Protein AF-A0A0P0VKG8-F1 (afdb_monomer)

Solvent-accessible surface area (backbone atoms only — not comparable to full-atom values): 6351 Å² total; per-residue (Å²): 146,76,93,56,60,73,73,67,66,48,70,63,59,53,50,52,48,50,50,51,37,41,51,43,29,45,46,64,46,67,62,60,91,82,60,78,84,66,58,67,68,59,47,53,51,35,47,50,53,20,51,50,52,35,48,66,64,46,49,60,56,52,52,52,53,36,50,50,15,47,33,50,48,47,45,75,68,54,87,50,66,68,57,38,53,50,29,51,52,51,47,54,72,75,52,74,55,75,55,64,74,73,68,64,82,69,70,84,125

Foldseek 3Di:
DDDAACQLVCPVVLVVLLVLLLVVLLCVLVVPPPDDDDDPVSSVVSNVVSVVVSCVVCVVVRVLRRLLRVLSVCLVPDPDVVSVVVSVVSCVVSPVPPVCSVPDDSDDD

pLDDT: mean 81.61, std 10.93, range [54.66, 93.5]

Organism: Oryza sativa subsp. japonica (NCBI:txid39947)

Sequence (109 aa):
MHAMGPFIGQGGSAGLEDAVVLARSLSSAAAGDGRAPPRQQLRDDAVGAAIDEYVAERRRRATTLCLHSFAIGTLLTTRWLAVKLACVAVLALLGGDSRRDADYDCGRL

InterPro domains:
  IPR036188 FAD/NAD(P)-binding domain superfamily [G3DSA:3.50.50.60] (1-69)
  IPR036188 FAD/NAD(P)-binding domain superfamily [SSF51905] (2-92)
  IPR044560 Monooxygenase-like [PTHR45934] (1-109)

Mean predicted aligned error: 11.66 Å

Radius of gyration: 18.54 Å; Cα contacts (8 Å, |Δi|>4): 73; chains: 1; bounding box: 50×20×49 Å

Secondary structure (DSSP, 8-state):
-----GGGS-HHHHHHHHHHHHHHHHHHHHH--SSSPPPHHHHHHHHHHHHHHHHHHHHHHHHHHHHHHHHHHHHHH---HHHHHHHHHHHHHHHS-TTTTT-------

Structure (mmCIF, N/CA/C/O backbone):
data_AF-A0A0P0VKG8-F1
#
_entry.id   AF-A0A0P0VKG8-F1
#
loop_
_atom_site.group_PDB
_atom_site.id
_atom_site.type_symbol
_atom_site.label_atom_id
_atom_site.label_alt_id
_atom_site.label_comp_id
_atom_site.label_asym_id
_atom_site.label_entity_id
_atom_site.label_seq_id
_atom_site.pdbx_PDB_ins_code
_atom_site.Cartn_x
_atom_site.Cartn_y
_atom_site.Cartn_z
_atom_site.occupancy
_atom_site.B_iso_or_equiv
_atom_site.auth_seq_id
_atom_site.auth_comp_id
_atom_site.auth_asym_id
_atom_site.auth_atom_id
_atom_site.pdbx_PDB_model_num
ATOM 1 N N . MET A 1 1 ? 4.226 2.094 1.049 1.00 57.75 1 MET A N 1
ATOM 2 C CA . MET A 1 1 ? 4.889 3.090 1.941 1.00 57.75 1 MET A CA 1
ATOM 3 C C . MET A 1 1 ? 3.979 3.519 3.117 1.00 57.75 1 MET A C 1
ATOM 5 O O . MET A 1 1 ? 3.876 4.700 3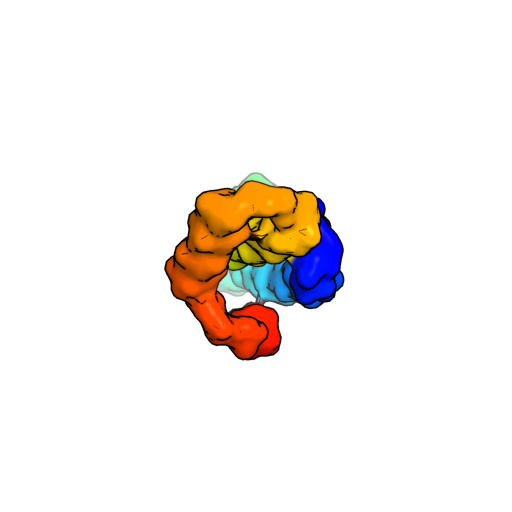.433 1.00 57.75 1 MET A O 1
ATOM 9 N N . HIS A 1 2 ? 3.265 2.590 3.771 1.00 63.56 2 HIS A N 1
ATOM 10 C CA . HIS A 1 2 ? 2.173 2.961 4.690 1.00 63.56 2 HIS A CA 1
ATOM 11 C C . HIS A 1 2 ? 1.716 1.777 5.544 1.00 63.56 2 HIS A C 1
ATOM 13 O O . HIS A 1 2 ? 1.171 0.805 5.021 1.00 63.56 2 HIS A O 1
ATOM 19 N N . ALA A 1 3 ? 1.881 1.899 6.861 1.00 71.56 3 ALA A N 1
ATOM 20 C CA . ALA A 1 3 ? 1.109 1.107 7.806 1.00 71.56 3 ALA A CA 1
ATOM 21 C C . ALA A 1 3 ? -0.279 1.747 7.929 1.00 71.56 3 ALA A C 1
ATOM 23 O O . ALA A 1 3 ? -0.396 2.932 8.239 1.00 71.56 3 ALA A O 1
ATOM 24 N N . MET A 1 4 ? -1.324 0.970 7.663 1.00 80.31 4 MET A N 1
ATOM 25 C CA . MET A 1 4 ? -2.713 1.391 7.819 1.00 80.31 4 MET A CA 1
ATOM 26 C C . MET A 1 4 ? -3.420 0.461 8.798 1.00 80.31 4 MET A C 1
ATOM 28 O O . MET A 1 4 ? -3.047 -0.706 8.930 1.00 80.31 4 MET A O 1
ATOM 32 N N . GLY A 1 5 ? -4.455 0.968 9.471 1.00 75.94 5 GLY A N 1
ATOM 33 C CA . GLY A 1 5 ? -5.319 0.116 10.280 1.00 75.94 5 GLY A CA 1
ATOM 34 C C . GLY A 1 5 ? -5.896 -1.024 9.424 1.00 75.94 5 GLY A C 1
ATOM 35 O O . GLY A 1 5 ? -6.180 -0.818 8.238 1.00 75.94 5 GLY A O 1
ATOM 36 N N . PRO A 1 6 ? -6.105 -2.222 9.985 1.00 83.44 6 PRO A N 1
ATOM 37 C CA . PRO A 1 6 ? -6.578 -3.373 9.215 1.00 83.44 6 PRO A CA 1
ATOM 38 C C . PRO A 1 6 ? -8.068 -3.283 8.840 1.00 83.44 6 PRO A C 1
ATOM 40 O O . PRO A 1 6 ? -8.606 -4.209 8.245 1.00 83.44 6 PRO A O 1
ATOM 43 N N . PHE A 1 7 ? -8.745 -2.176 9.162 1.00 82.44 7 PHE A N 1
ATOM 44 C CA . PHE A 1 7 ? -10.204 -2.042 9.121 1.00 82.44 7 PHE A CA 1
ATOM 45 C C . PHE A 1 7 ? -10.826 -2.101 7.721 1.00 82.44 7 PHE A C 1
ATOM 47 O O . PHE 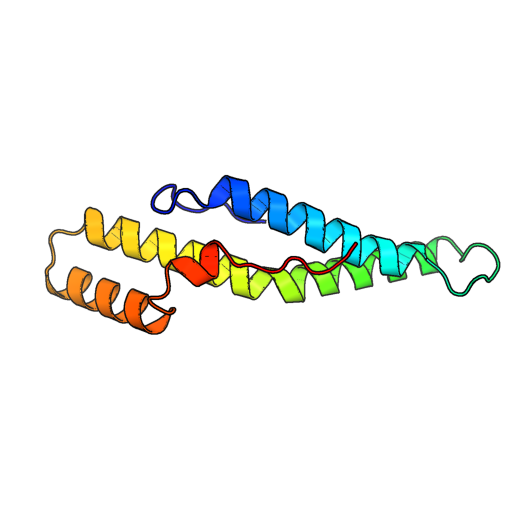A 1 7 ? -12.022 -2.341 7.610 1.00 82.44 7 PHE A O 1
ATOM 54 N N . IL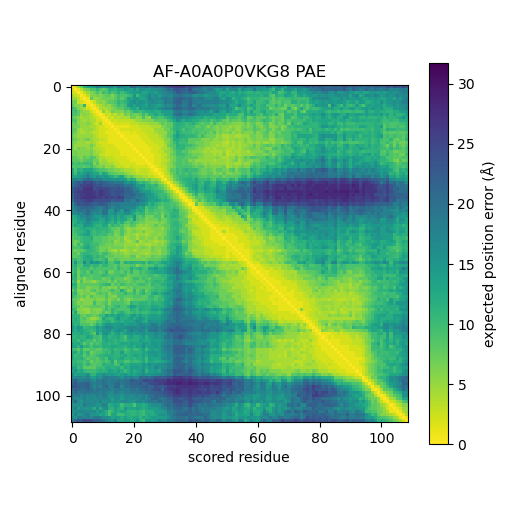E A 1 8 ? -10.027 -1.908 6.668 1.00 82.88 8 ILE A N 1
ATOM 55 C CA . ILE A 1 8 ? -10.466 -2.033 5.267 1.00 82.88 8 ILE A CA 1
ATOM 56 C C . ILE A 1 8 ? -9.828 -3.220 4.536 1.00 82.88 8 ILE A C 1
ATOM 58 O O . ILE A 1 8 ? -10.136 -3.453 3.374 1.00 82.88 8 ILE A O 1
ATOM 62 N N . GLY A 1 9 ? -8.903 -3.951 5.171 1.00 82.56 9 GLY A N 1
ATOM 63 C CA . GLY A 1 9 ? -8.226 -5.100 4.551 1.00 82.56 9 GLY A CA 1
ATOM 64 C C . GLY A 1 9 ? -7.355 -4.791 3.320 1.00 82.56 9 GLY A C 1
ATOM 65 O O . GLY A 1 9 ? -6.873 -5.716 2.679 1.00 82.56 9 GLY A O 1
ATOM 66 N N . GLN A 1 10 ? -7.113 -3.519 2.986 1.00 83.31 10 GLN A N 1
ATOM 67 C CA . GLN A 1 10 ? -6.437 -3.103 1.745 1.00 83.31 10 GLN A CA 1
ATOM 68 C C . GLN A 1 10 ? -4.903 -3.079 1.819 1.00 83.31 10 GLN A C 1
ATOM 70 O O . GLN A 1 10 ? -4.249 -2.825 0.813 1.00 83.31 10 GLN A O 1
ATOM 75 N N . GLY A 1 11 ? -4.297 -3.339 2.982 1.00 85.69 11 GLY A N 1
ATOM 76 C CA . GLY A 1 11 ? -2.845 -3.197 3.153 1.00 85.69 11 GLY A CA 1
ATOM 77 C C . GLY A 1 11 ? -2.021 -4.051 2.179 1.00 85.69 11 GLY A C 1
ATOM 78 O O . GLY A 1 11 ? -1.025 -3.573 1.644 1.00 85.69 11 GLY A O 1
ATOM 79 N N . GLY A 1 12 ? -2.464 -5.287 1.915 1.00 87.06 12 GLY A N 1
ATOM 80 C CA . GLY A 1 12 ? -1.807 -6.191 0.966 1.00 87.06 12 GLY A CA 1
ATOM 81 C C . GLY A 1 12 ? -1.958 -5.733 -0.485 1.00 87.06 12 GLY A C 1
ATOM 82 O O . GLY A 1 12 ? -0.958 -5.590 -1.185 1.00 87.06 12 GLY A O 1
ATOM 83 N N . SER A 1 13 ? -3.189 -5.437 -0.912 1.00 86.06 13 SER A N 1
ATOM 84 C CA . SER A 1 13 ? -3.486 -4.938 -2.263 1.00 86.06 13 SER A CA 1
ATOM 85 C C . SER A 1 13 ? -2.735 -3.643 -2.563 1.00 86.06 13 SER A C 1
ATOM 87 O O . SER A 1 13 ? -2.070 -3.548 -3.588 1.00 86.06 13 SER A O 1
ATOM 89 N N . ALA A 1 14 ? -2.723 -2.695 -1.621 1.00 86.19 14 ALA A N 1
ATOM 90 C CA . ALA A 1 14 ? -1.971 -1.453 -1.764 1.00 86.19 14 ALA A CA 1
ATOM 91 C C . ALA A 1 14 ? -0.459 -1.694 -1.927 1.00 86.19 14 ALA A C 1
ATOM 93 O O . ALA A 1 14 ? 0.205 -0.942 -2.633 1.00 86.19 14 ALA A O 1
ATOM 94 N N . GLY A 1 15 ? 0.090 -2.740 -1.303 1.00 88.62 15 GLY A N 1
ATOM 95 C CA . GLY A 1 15 ? 1.483 -3.142 -1.505 1.00 88.62 15 GLY A CA 1
ATOM 96 C C . GLY A 1 15 ? 1.754 -3.708 -2.903 1.00 88.62 15 GLY A C 1
ATOM 97 O O . GLY A 1 15 ? 2.798 -3.419 -3.483 1.00 88.62 15 GLY A O 1
ATOM 98 N N . LEU A 1 16 ? 0.818 -4.478 -3.466 1.00 89.56 16 LEU A N 1
ATOM 99 C CA . LEU A 1 16 ? 0.931 -4.984 -4.839 1.00 89.56 16 LEU A CA 1
ATOM 100 C C . LEU A 1 16 ? 0.824 -3.853 -5.866 1.00 89.56 16 LEU A C 1
ATOM 102 O O . LEU A 1 16 ? 1.622 -3.793 -6.797 1.00 89.56 16 LEU A O 1
ATOM 106 N N . GLU A 1 17 ? -0.111 -2.928 -5.665 1.00 88.81 17 GLU A N 1
ATOM 107 C CA . GLU A 1 17 ? -0.231 -1.718 -6.482 1.00 88.81 17 GLU A CA 1
ATOM 108 C C . GLU A 1 17 ? 1.055 -0.874 -6.426 1.00 88.81 17 GLU A C 1
ATOM 110 O O . GLU A 1 17 ? 1.553 -0.458 -7.470 1.00 88.81 17 GLU A O 1
ATOM 115 N N . ASP A 1 18 ? 1.631 -0.663 -5.229 1.00 90.00 18 ASP A N 1
ATOM 116 C CA . ASP A 1 18 ? 2.913 0.042 -5.063 1.00 90.00 18 ASP A CA 1
ATOM 117 C C . ASP A 1 18 ? 4.012 -0.622 -5.910 1.00 90.00 18 ASP A C 1
ATOM 119 O O . ASP A 1 18 ? 4.772 0.069 -6.585 1.00 90.00 18 ASP A O 1
ATOM 123 N N . ALA A 1 19 ? 4.085 -1.958 -5.897 1.00 90.62 19 ALA A N 1
ATOM 124 C CA . ALA A 1 19 ? 5.096 -2.707 -6.637 1.00 90.62 19 ALA A CA 1
ATOM 125 C C . ALA A 1 19 ? 4.947 -2.556 -8.159 1.00 90.62 19 ALA A C 1
ATOM 127 O O . ALA A 1 19 ? 5.949 -2.355 -8.846 1.00 90.62 19 ALA A O 1
ATOM 128 N N . VAL A 1 20 ? 3.719 -2.618 -8.687 1.00 90.44 20 VAL A N 1
ATOM 129 C CA . VAL A 1 20 ? 3.460 -2.454 -10.129 1.00 90.44 20 VAL A CA 1
ATOM 130 C C . VAL A 1 20 ? 3.778 -1.031 -10.583 1.00 90.44 20 VAL A C 1
ATOM 132 O O . VAL A 1 20 ? 4.491 -0.852 -11.571 1.00 90.44 20 VAL A O 1
ATOM 135 N N . VAL A 1 21 ? 3.306 -0.021 -9.846 1.00 89.44 21 VAL A N 1
ATOM 136 C CA . VAL A 1 21 ? 3.563 1.387 -10.186 1.00 89.44 21 VAL A CA 1
ATOM 137 C C . VAL A 1 21 ? 5.057 1.691 -10.110 1.00 89.44 21 VAL A C 1
ATOM 139 O O . VAL A 1 21 ? 5.596 2.290 -11.035 1.00 89.44 21 VAL A O 1
ATOM 142 N N . LEU A 1 22 ? 5.749 1.215 -9.070 1.00 91.06 22 LEU A N 1
ATOM 143 C CA . LEU A 1 22 ? 7.195 1.388 -8.944 1.00 91.06 22 LEU A CA 1
ATOM 144 C C . LEU A 1 22 ? 7.953 0.709 -10.089 1.00 91.06 22 LEU A C 1
ATOM 146 O O . LEU A 1 22 ? 8.870 1.307 -10.646 1.00 91.06 22 LEU A O 1
ATOM 150 N N . ALA A 1 23 ? 7.579 -0.520 -10.460 1.00 90.31 23 ALA A N 1
ATOM 151 C CA . ALA A 1 23 ? 8.212 -1.227 -11.571 1.00 90.31 23 ALA A CA 1
ATOM 152 C C . ALA A 1 23 ? 8.076 -0.446 -12.886 1.00 90.31 23 ALA A C 1
ATOM 154 O O . ALA A 1 23 ? 9.058 -0.303 -13.612 1.00 90.31 23 ALA A O 1
ATOM 155 N N . ARG A 1 24 ? 6.892 0.117 -13.147 1.00 88.75 24 ARG A N 1
ATOM 156 C CA . ARG A 1 24 ? 6.615 0.955 -14.321 1.00 88.75 24 ARG A CA 1
ATOM 157 C C . ARG A 1 24 ? 7.393 2.276 -14.300 1.00 88.75 24 ARG A C 1
ATOM 159 O O . ARG A 1 24 ? 7.966 2.665 -15.314 1.00 88.75 24 ARG A O 1
ATOM 166 N N . SER A 1 25 ? 7.449 2.960 -13.158 1.00 87.56 25 SER A N 1
ATOM 167 C CA . SER A 1 25 ? 8.240 4.191 -13.032 1.00 87.56 25 SER A CA 1
ATOM 168 C C . SER A 1 25 ? 9.736 3.910 -13.197 1.00 87.56 25 SER A C 1
ATOM 170 O O . SER A 1 25 ? 10.455 4.682 -13.816 1.00 87.56 25 SER A O 1
ATOM 172 N N . LEU A 1 26 ? 10.237 2.774 -12.706 1.00 88.31 26 LEU A N 1
ATOM 173 C CA . LEU A 1 26 ? 11.641 2.403 -12.901 1.00 88.31 26 LEU A CA 1
ATOM 174 C C . LEU A 1 26 ? 11.941 1.944 -14.333 1.00 88.31 26 LEU A C 1
ATOM 176 O O . LEU A 1 26 ? 13.045 2.187 -14.825 1.00 88.31 26 LEU A O 1
ATOM 180 N N . SER A 1 27 ? 10.996 1.294 -15.022 1.00 85.50 27 SER A N 1
ATOM 181 C CA . SER A 1 27 ? 11.208 0.856 -16.404 1.00 85.50 27 SER A CA 1
ATOM 182 C C . SER A 1 27 ? 11.352 2.036 -17.362 1.00 85.50 27 SER A C 1
ATOM 184 O O . SER A 1 27 ? 12.162 1.956 -18.285 1.00 85.50 27 SER A O 1
ATOM 186 N N . SER A 1 28 ? 10.642 3.145 -17.126 1.00 77.06 28 SER A N 1
ATOM 187 C CA . SER A 1 28 ? 10.821 4.372 -17.914 1.00 77.06 28 SER A CA 1
ATOM 188 C C . SER A 1 28 ? 12.218 4.979 -17.719 1.00 77.06 28 SER A C 1
ATOM 190 O O . SER A 1 28 ? 12.835 5.397 -18.697 1.00 77.06 28 SER A O 1
ATOM 192 N N . ALA A 1 29 ? 12.775 4.932 -16.502 1.00 76.50 29 ALA A N 1
ATOM 193 C CA . ALA A 1 29 ? 14.154 5.357 -16.236 1.00 76.50 29 ALA A CA 1
ATOM 194 C C . ALA A 1 29 ? 15.212 4.405 -16.821 1.00 76.50 29 ALA A C 1
ATOM 196 O O . ALA A 1 29 ? 16.294 4.843 -17.219 1.00 76.50 29 ALA A O 1
A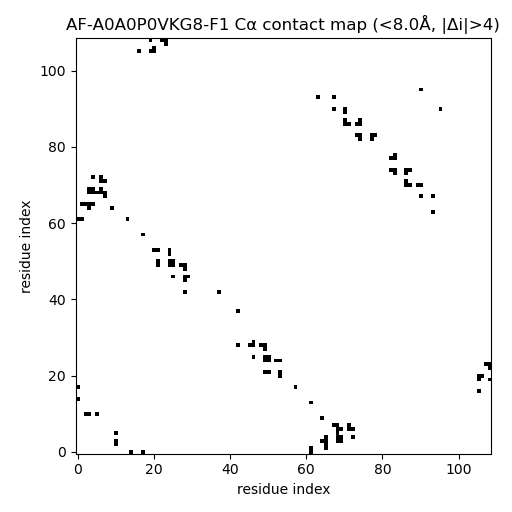TOM 197 N N . ALA A 1 30 ? 14.921 3.103 -16.882 1.00 73.75 30 ALA A N 1
ATOM 198 C CA . ALA A 1 30 ? 15.842 2.099 -17.410 1.00 73.75 30 ALA A CA 1
ATOM 199 C C . ALA A 1 30 ? 15.874 2.046 -18.945 1.00 73.75 30 ALA A C 1
ATOM 201 O O . ALA A 1 30 ? 16.899 1.649 -19.501 1.00 73.75 30 ALA A O 1
ATOM 202 N N . ALA A 1 31 ? 14.778 2.422 -19.617 1.00 69.38 31 ALA A N 1
ATOM 203 C CA . ALA A 1 31 ? 14.636 2.267 -21.062 1.00 69.38 31 ALA A CA 1
ATOM 204 C C . ALA A 1 31 ? 15.736 2.997 -21.846 1.00 69.38 31 ALA A C 1
ATOM 206 O O . ALA A 1 31 ? 16.262 2.421 -22.794 1.00 69.38 31 ALA A O 1
ATOM 207 N N . GLY A 1 32 ? 16.150 4.193 -21.412 1.00 62.78 32 GLY A N 1
ATOM 208 C CA . GLY A 1 32 ? 17.179 4.995 -22.079 1.00 62.78 32 GLY A CA 1
ATOM 209 C C . GLY A 1 32 ? 16.850 5.336 -23.544 1.00 62.78 32 GLY A C 1
ATOM 210 O O . GLY A 1 32 ? 16.144 4.624 -24.250 1.00 62.78 32 GLY A O 1
ATOM 211 N N . ASP A 1 33 ? 17.407 6.420 -24.075 1.00 64.19 33 ASP A N 1
ATOM 212 C CA . ASP A 1 33 ? 17.092 6.859 -25.449 1.00 64.19 33 ASP A CA 1
ATOM 213 C C . ASP A 1 33 ? 17.801 6.027 -26.547 1.00 64.19 33 ASP A C 1
ATOM 215 O O . ASP A 1 33 ? 18.154 6.542 -27.609 1.00 64.19 33 ASP A O 1
ATOM 219 N N . GLY A 1 34 ? 18.125 4.755 -26.290 1.00 61.50 34 GLY A N 1
ATOM 220 C CA . GLY A 1 34 ? 18.930 3.916 -27.192 1.00 61.50 34 GLY A CA 1
ATOM 221 C C . GLY A 1 34 ? 20.386 4.380 -27.366 1.00 61.50 34 GLY A C 1
ATOM 222 O O . GLY A 1 34 ? 21.111 3.864 -28.217 1.00 61.50 34 GLY A O 1
ATOM 223 N N . ARG A 1 35 ? 20.839 5.359 -26.573 1.00 55.59 35 ARG A N 1
ATOM 224 C CA . ARG A 1 35 ? 22.228 5.840 -26.554 1.00 55.59 35 ARG A CA 1
ATOM 225 C C . ARG A 1 35 ? 23.069 5.076 -25.530 1.00 55.59 35 ARG A C 1
ATOM 227 O O . ARG A 1 35 ? 22.541 4.472 -24.604 1.00 55.59 35 ARG A O 1
ATOM 234 N N . ALA A 1 36 ? 24.390 5.105 -25.747 1.00 63.91 36 ALA A N 1
ATOM 235 C CA . ALA A 1 36 ? 25.417 4.465 -24.919 1.00 63.91 36 ALA A CA 1
ATOM 236 C C . ALA A 1 36 ? 25.135 4.602 -23.408 1.00 63.91 36 ALA A C 1
ATOM 238 O O . ALA A 1 36 ? 24.590 5.632 -23.000 1.00 63.91 36 ALA A O 1
ATOM 239 N N . PRO A 1 37 ? 25.514 3.600 -22.583 1.00 63.56 37 PRO A N 1
ATOM 240 C CA . PRO A 1 37 ? 25.111 3.523 -21.181 1.00 63.56 37 PRO A CA 1
ATOM 241 C C . PRO A 1 37 ? 25.378 4.856 -20.468 1.00 63.56 37 PRO A C 1
ATOM 243 O O . PRO A 1 37 ? 26.507 5.359 -20.539 1.00 63.56 37 PRO A O 1
ATOM 246 N N . PRO A 1 38 ? 24.367 5.451 -19.805 1.00 63.53 38 PRO A N 1
ATOM 247 C CA . PRO A 1 38 ? 24.541 6.746 -19.171 1.00 63.53 38 PRO A CA 1
ATOM 248 C C . PRO A 1 38 ? 25.627 6.646 -18.100 1.00 63.53 38 PRO A C 1
ATOM 250 O O . PRO A 1 38 ? 25.767 5.612 -17.436 1.00 63.53 38 PRO A O 1
ATOM 253 N N . ARG A 1 39 ? 26.390 7.732 -17.910 1.00 71.69 39 ARG A N 1
ATOM 254 C CA . ARG A 1 39 ? 27.293 7.850 -16.755 1.00 71.69 39 ARG A CA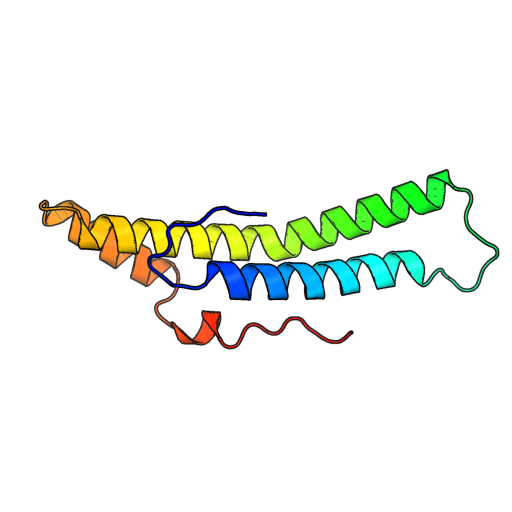 1
ATOM 255 C C . ARG A 1 39 ? 26.510 7.515 -15.487 1.00 71.69 39 ARG A C 1
ATOM 257 O O . ARG A 1 39 ? 25.350 7.896 -15.384 1.00 71.69 39 ARG A O 1
ATOM 264 N N . GLN A 1 40 ? 27.142 6.835 -14.534 1.00 76.62 40 GLN A N 1
ATOM 265 C CA . GLN A 1 40 ? 26.476 6.336 -13.324 1.00 76.62 40 GLN A CA 1
ATOM 266 C C . GLN A 1 40 ? 25.618 7.405 -12.632 1.00 76.62 40 GLN A C 1
ATOM 268 O O . GLN A 1 40 ? 24.467 7.149 -12.320 1.00 76.62 40 GLN A O 1
ATOM 273 N N . GLN A 1 41 ? 26.122 8.635 -12.557 1.00 77.00 41 GLN A N 1
ATOM 274 C CA . GLN A 1 41 ? 25.407 9.776 -11.988 1.00 77.00 41 GLN A CA 1
ATOM 275 C C . GLN A 1 41 ? 24.097 10.123 -12.725 1.00 77.00 41 GLN A C 1
ATOM 277 O O . GLN A 1 41 ? 23.085 10.359 -12.084 1.00 77.00 41 GLN A O 1
ATOM 282 N N . LEU A 1 42 ? 24.071 10.047 -14.063 1.00 78.31 42 LEU A N 1
ATOM 283 C CA . LEU A 1 42 ? 22.843 10.232 -14.855 1.00 78.31 42 LEU A CA 1
ATOM 284 C C . LEU A 1 42 ? 21.840 9.090 -14.640 1.00 78.31 42 LEU A C 1
ATOM 286 O O . LEU A 1 42 ? 20.636 9.311 -14.731 1.00 78.31 42 LEU A O 1
ATOM 290 N N . ARG A 1 43 ? 22.322 7.865 -14.380 1.00 78.06 43 ARG A N 1
ATOM 291 C CA . ARG A 1 43 ? 21.446 6.735 -14.033 1.00 78.06 43 ARG A CA 1
ATOM 292 C C . ARG A 1 43 ? 20.829 6.938 -12.655 1.00 78.06 43 ARG A C 1
ATOM 294 O O . ARG A 1 43 ? 19.637 6.704 -12.509 1.00 78.06 43 ARG A O 1
ATOM 301 N N . ASP A 1 44 ? 21.621 7.382 -11.685 1.00 84.19 44 ASP A N 1
ATOM 302 C CA . ASP A 1 44 ? 21.149 7.642 -10.325 1.00 84.19 44 ASP A CA 1
ATOM 303 C C . ASP A 1 44 ? 20.109 8.776 -10.314 1.00 84.19 44 ASP A C 1
ATOM 305 O O . ASP A 1 44 ? 19.052 8.621 -9.704 1.00 84.19 44 ASP A O 1
ATOM 309 N N . ASP A 1 45 ? 20.342 9.853 -11.073 1.00 86.62 45 ASP A N 1
ATOM 310 C CA . ASP A 1 45 ? 19.378 10.951 -11.237 1.00 86.62 45 ASP A CA 1
ATOM 311 C C . ASP A 1 45 ? 18.074 10.478 -11.906 1.00 86.62 45 ASP A C 1
ATOM 313 O O . ASP A 1 45 ? 16.980 10.825 -11.457 1.00 86.62 45 ASP A O 1
ATOM 317 N N . ALA A 1 46 ? 18.165 9.644 -12.951 1.00 86.12 46 ALA A N 1
ATOM 318 C CA . ALA A 1 46 ? 16.991 9.086 -13.626 1.00 86.12 46 ALA A CA 1
ATOM 319 C C . ALA A 1 46 ? 16.179 8.158 -12.708 1.00 86.12 46 ALA A C 1
ATOM 321 O O . ALA A 1 46 ? 14.949 8.219 -12.690 1.00 86.12 46 ALA A O 1
ATOM 322 N N . VAL A 1 47 ? 16.856 7.323 -11.914 1.00 87.88 47 VAL A N 1
ATOM 323 C CA . VAL A 1 47 ? 16.208 6.471 -10.907 1.00 87.88 47 VAL A CA 1
ATOM 324 C C . VAL A 1 47 ? 15.555 7.321 -9.817 1.00 87.88 47 VAL A C 1
ATOM 326 O O . VAL A 1 47 ? 14.430 7.027 -9.419 1.00 87.88 47 VAL A O 1
ATOM 329 N N . GLY A 1 48 ? 16.216 8.389 -9.361 1.00 91.38 48 GLY A N 1
ATOM 330 C CA . GLY A 1 48 ? 15.647 9.339 -8.404 1.00 91.38 48 GLY A CA 1
ATOM 331 C C . GLY A 1 48 ? 14.357 9.974 -8.924 1.00 91.38 48 GLY A C 1
ATOM 332 O O . GLY A 1 48 ? 13.332 9.916 -8.248 1.00 91.38 48 GLY A O 1
ATOM 333 N N . ALA A 1 49 ? 14.374 10.476 -10.162 1.00 90.25 49 ALA A N 1
ATOM 334 C CA . ALA A 1 49 ? 13.197 11.059 -10.803 1.00 90.25 49 ALA A CA 1
ATOM 335 C C . ALA A 1 49 ? 12.039 10.052 -10.946 1.00 90.25 49 ALA A C 1
ATOM 337 O O . ALA A 1 49 ? 10.887 10.395 -10.681 1.00 90.25 49 ALA A O 1
ATOM 338 N N . ALA A 1 50 ? 12.337 8.799 -11.299 1.00 89.69 50 ALA A N 1
ATOM 339 C CA . ALA A 1 50 ? 11.343 7.727 -11.355 1.00 89.69 50 ALA A CA 1
ATOM 340 C C . ALA A 1 50 ? 10.726 7.412 -9.984 1.00 89.69 50 ALA A C 1
ATOM 342 O O . ALA A 1 50 ? 9.519 7.187 -9.874 1.00 89.69 50 ALA A O 1
ATOM 343 N N . ILE A 1 51 ? 11.536 7.399 -8.923 1.00 92.44 51 ILE A N 1
ATOM 344 C CA . ILE A 1 51 ? 11.029 7.207 -7.560 1.00 92.44 51 ILE A CA 1
ATOM 345 C C . ILE A 1 51 ? 10.130 8.381 -7.162 1.00 92.44 51 ILE A C 1
ATOM 347 O O . ILE A 1 51 ? 9.062 8.149 -6.595 1.00 92.44 51 ILE A O 1
ATOM 351 N N . ASP A 1 52 ? 10.512 9.618 -7.480 1.00 92.38 52 ASP A N 1
ATOM 352 C CA . ASP A 1 52 ? 9.696 10.801 -7.195 1.00 92.38 52 ASP A CA 1
ATOM 353 C C . ASP A 1 52 ? 8.351 10.765 -7.932 1.00 92.38 52 ASP A C 1
ATOM 355 O O . ASP A 1 52 ? 7.318 11.088 -7.339 1.00 92.38 52 ASP A O 1
ATOM 359 N N . GLU A 1 53 ? 8.332 10.308 -9.187 1.00 89.56 53 GLU A N 1
ATOM 360 C CA . GLU A 1 53 ? 7.099 10.092 -9.952 1.00 89.56 53 GLU A CA 1
ATOM 361 C C . GLU A 1 53 ? 6.200 9.038 -9.285 1.00 89.56 53 GLU A C 1
ATOM 363 O O . GLU A 1 53 ? 5.021 9.303 -9.026 1.00 89.56 53 GLU A O 1
ATOM 368 N N . TYR A 1 54 ? 6.768 7.887 -8.908 1.00 91.00 54 TYR A N 1
ATOM 369 C CA . TYR A 1 54 ? 6.059 6.847 -8.155 1.00 91.00 54 TYR A CA 1
ATOM 370 C C . TYR A 1 54 ? 5.458 7.403 -6.852 1.00 91.00 54 TYR A C 1
ATOM 372 O O . TYR A 1 54 ? 4.284 7.166 -6.539 1.00 91.00 54 TYR A O 1
ATOM 380 N N . VAL A 1 55 ? 6.242 8.171 -6.088 1.00 91.44 55 VAL A N 1
ATOM 381 C CA . VAL A 1 55 ? 5.782 8.781 -4.835 1.00 91.44 55 VAL A CA 1
ATOM 382 C C . VAL A 1 55 ? 4.663 9.778 -5.109 1.00 91.44 55 VAL A C 1
ATOM 384 O O . VAL A 1 55 ? 3.660 9.769 -4.392 1.00 91.44 55 VAL A O 1
ATOM 387 N N . ALA A 1 56 ? 4.792 10.620 -6.133 1.00 89.25 56 ALA A N 1
ATOM 388 C CA . ALA A 1 56 ? 3.775 11.601 -6.492 1.00 89.25 56 ALA A CA 1
ATOM 389 C C . ALA A 1 56 ? 2.437 10.935 -6.855 1.00 89.25 56 ALA A C 1
ATOM 391 O O . ALA A 1 56 ? 1.382 11.404 -6.407 1.00 89.25 56 ALA A O 1
ATOM 392 N N . GLU A 1 57 ? 2.476 9.819 -7.587 1.00 86.00 57 GLU A N 1
ATOM 393 C CA . GLU A 1 57 ? 1.288 9.046 -7.957 1.00 86.00 57 GLU A CA 1
ATOM 394 C C . GLU A 1 57 ? 0.648 8.367 -6.735 1.00 86.00 57 GLU A C 1
ATOM 396 O O . GLU A 1 57 ? -0.549 8.533 -6.464 1.00 86.00 57 GLU A O 1
ATOM 401 N N . ARG A 1 58 ? 1.441 7.646 -5.933 1.00 84.94 58 ARG A N 1
ATOM 402 C CA . ARG A 1 58 ? 0.902 6.822 -4.839 1.00 84.94 58 ARG A CA 1
ATOM 403 C C . ARG A 1 58 ? 0.572 7.594 -3.577 1.00 84.94 58 ARG A C 1
ATOM 405 O O . ARG A 1 58 ? -0.310 7.167 -2.829 1.00 84.94 58 ARG A O 1
ATOM 412 N N . ARG A 1 59 ? 1.197 8.748 -3.325 1.00 87.25 59 ARG A N 1
ATOM 413 C CA . ARG A 1 59 ? 1.006 9.481 -2.0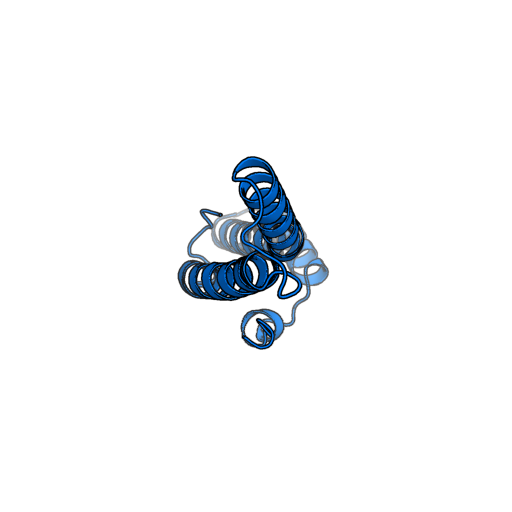63 1.00 87.25 59 ARG A CA 1
ATOM 414 C C . ARG A 1 59 ? -0.451 9.847 -1.820 1.00 87.25 59 ARG A C 1
ATOM 416 O O . ARG A 1 59 ? -0.941 9.610 -0.719 1.00 87.25 59 ARG A O 1
ATOM 423 N N . ARG A 1 60 ? -1.165 10.365 -2.829 1.00 81.69 60 ARG A N 1
ATOM 424 C CA . ARG A 1 60 ? -2.591 10.712 -2.669 1.00 81.69 60 ARG A CA 1
ATOM 425 C C . ARG A 1 60 ? -3.418 9.477 -2.323 1.00 81.69 60 ARG A C 1
ATOM 427 O O . ARG A 1 60 ? -4.134 9.484 -1.325 1.00 81.69 60 ARG A O 1
ATOM 434 N N . ARG A 1 61 ? -3.253 8.402 -3.094 1.00 83.00 61 ARG A N 1
ATOM 435 C CA . ARG A 1 61 ? -3.969 7.135 -2.905 1.00 83.00 61 ARG A CA 1
ATOM 436 C C . ARG A 1 61 ? -3.731 6.551 -1.511 1.00 83.00 61 ARG A C 1
ATOM 438 O O . ARG A 1 61 ? -4.687 6.261 -0.794 1.00 83.00 61 ARG A O 1
ATOM 445 N N . ALA A 1 62 ? -2.469 6.467 -1.100 1.00 86.00 62 ALA A N 1
ATOM 446 C CA . ALA A 1 62 ? -2.070 5.998 0.218 1.00 86.00 62 ALA A CA 1
ATOM 447 C C . ALA A 1 62 ? -2.679 6.841 1.345 1.00 86.00 62 ALA A C 1
ATOM 449 O O . ALA A 1 62 ? -3.217 6.291 2.305 1.00 86.00 62 ALA A O 1
ATOM 450 N N . THR A 1 63 ? -2.642 8.174 1.224 1.00 86.75 63 THR A N 1
ATOM 451 C CA . THR A 1 63 ? -3.235 9.056 2.240 1.00 86.75 63 THR A CA 1
ATOM 452 C C . THR A 1 63 ? -4.744 8.870 2.352 1.00 86.75 63 THR A C 1
ATOM 454 O O . THR A 1 63 ? -5.258 8.812 3.469 1.00 86.75 63 THR A O 1
ATOM 457 N N . THR A 1 64 ? -5.444 8.698 1.227 1.00 86.38 64 THR A N 1
ATOM 458 C CA . THR A 1 64 ? -6.883 8.417 1.218 1.00 86.38 64 THR A CA 1
ATOM 459 C C . THR A 1 64 ? -7.189 7.088 1.904 1.00 86.38 64 THR A C 1
ATOM 461 O O . THR A 1 64 ? -8.040 7.061 2.787 1.00 86.38 64 THR A O 1
ATOM 464 N N . LEU A 1 65 ? -6.469 6.009 1.578 1.00 84.31 65 LEU A N 1
ATOM 465 C CA . LEU A 1 65 ? -6.673 4.689 2.194 1.00 84.31 65 LEU A CA 1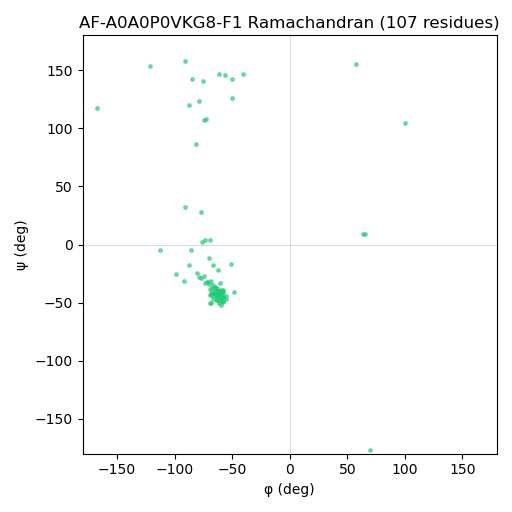
ATOM 466 C C . LEU A 1 65 ? -6.401 4.698 3.704 1.00 84.31 65 LEU A C 1
ATOM 468 O O . LEU A 1 65 ? -7.184 4.151 4.484 1.00 84.31 65 LEU A O 1
ATOM 472 N N . CYS A 1 66 ? -5.324 5.356 4.138 1.00 87.31 66 CYS A N 1
ATOM 473 C CA . CYS A 1 66 ? -5.013 5.498 5.559 1.00 87.31 66 CYS A CA 1
ATOM 474 C C . CYS A 1 66 ? -6.114 6.261 6.303 1.00 87.31 66 CYS A C 1
ATOM 476 O O . CYS A 1 66 ? -6.545 5.827 7.372 1.00 87.31 66 CYS A O 1
ATOM 478 N N . LEU A 1 67 ? -6.594 7.370 5.734 1.00 87.94 67 LEU A N 1
ATOM 479 C CA . LEU A 1 67 ? -7.650 8.176 6.338 1.00 87.94 67 LEU A CA 1
ATOM 480 C C . LEU A 1 67 ? -8.993 7.426 6.352 1.00 87.94 67 LEU A C 1
ATOM 482 O O . LEU A 1 67 ? -9.70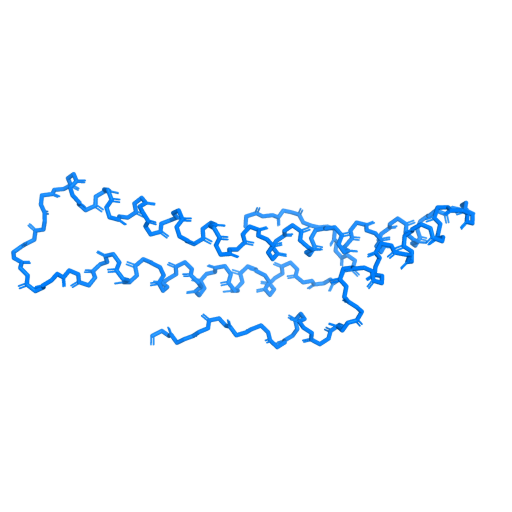3 7.479 7.355 1.00 87.94 67 LEU A O 1
ATOM 486 N N . HIS A 1 68 ? -9.295 6.664 5.297 1.00 87.88 68 HIS A N 1
ATOM 487 C CA . HIS A 1 68 ? -10.466 5.791 5.218 1.00 87.88 68 HIS A CA 1
ATOM 488 C C . HIS A 1 68 ? -10.439 4.736 6.336 1.00 87.88 68 HIS A C 1
ATOM 490 O O . HIS A 1 68 ? -11.378 4.632 7.129 1.00 87.88 68 HIS A O 1
ATOM 496 N N . SER A 1 69 ? -9.321 4.018 6.466 1.00 87.69 69 SER A N 1
ATOM 497 C CA . SER A 1 69 ? -9.129 3.017 7.516 1.00 87.69 69 SER A CA 1
ATOM 498 C C . SER A 1 69 ? -9.220 3.618 8.921 1.00 87.69 69 SER A C 1
ATOM 500 O O . SER A 1 69 ? -9.898 3.071 9.792 1.00 87.69 69 SER A O 1
ATOM 502 N N . PHE A 1 70 ? -8.601 4.780 9.144 1.00 89.75 70 PHE A N 1
ATOM 503 C CA . PHE A 1 70 ? -8.668 5.482 10.423 1.00 89.75 70 PHE A CA 1
ATOM 504 C C . PHE A 1 70 ? -10.096 5.912 10.780 1.00 89.75 70 PHE A C 1
ATOM 506 O O . PHE A 1 70 ? -10.533 5.732 11.921 1.00 89.75 70 PHE A O 1
ATOM 513 N N . ALA A 1 71 ? -10.837 6.459 9.814 1.00 90.50 71 ALA A N 1
ATOM 514 C CA . ALA A 1 71 ? -12.215 6.887 10.017 1.00 90.50 71 ALA A CA 1
ATOM 515 C C . ALA A 1 71 ? -13.129 5.697 10.341 1.00 90.50 71 ALA A C 1
ATOM 517 O O . ALA A 1 71 ? -13.919 5.792 11.279 1.00 90.50 71 ALA A O 1
ATOM 518 N N . ILE A 1 72 ? -12.974 4.561 9.649 1.00 88.81 72 ILE A N 1
ATOM 519 C CA . ILE A 1 72 ? -13.712 3.326 9.965 1.00 88.81 72 ILE A CA 1
ATOM 520 C C . ILE A 1 72 ? -13.334 2.805 11.354 1.00 88.81 72 ILE A C 1
ATOM 522 O O . ILE A 1 72 ? -14.219 2.527 12.163 1.00 88.81 72 ILE A O 1
ATOM 526 N N . GLY A 1 73 ? -12.041 2.722 11.673 1.00 90.31 73 GLY A N 1
ATOM 527 C CA . GLY A 1 73 ? -11.578 2.274 12.989 1.00 90.31 73 GLY A CA 1
ATOM 528 C C . GLY A 1 73 ? -12.126 3.140 14.126 1.00 90.31 73 GLY A C 1
ATOM 529 O O . GLY A 1 73 ? -12.598 2.630 15.145 1.00 90.31 73 GLY A O 1
ATOM 530 N N . THR A 1 74 ? -12.144 4.458 13.928 1.00 91.69 74 THR A N 1
ATOM 531 C CA . THR A 1 74 ? -12.699 5.411 14.897 1.00 91.69 74 THR A CA 1
ATOM 532 C C . THR A 1 74 ? -14.218 5.276 15.005 1.00 91.69 74 THR A C 1
ATOM 534 O O . THR A 1 74 ? -14.755 5.257 16.113 1.00 91.69 74 THR A O 1
ATOM 537 N N . LEU A 1 75 ? -14.921 5.117 13.880 1.00 91.19 75 LEU A N 1
ATOM 538 C CA . LEU A 1 75 ? -16.372 4.921 13.840 1.00 91.19 75 LEU A CA 1
ATOM 539 C C . LEU A 1 75 ? -16.807 3.661 14.607 1.00 91.19 75 LEU A C 1
ATOM 541 O O . LEU A 1 75 ? -17.818 3.695 15.316 1.00 91.19 75 LEU A O 1
ATOM 545 N N . LEU A 1 76 ? -16.031 2.577 14.495 1.00 90.00 76 LEU A N 1
ATOM 546 C CA . LEU A 1 76 ? -16.281 1.303 15.177 1.00 90.00 76 LEU A CA 1
ATOM 547 C C . LEU A 1 76 ? -16.007 1.362 16.687 1.00 90.00 76 LEU A C 1
ATOM 549 O O . LEU A 1 76 ? -16.682 0.681 17.455 1.00 90.00 76 LEU A O 1
ATOM 553 N N . THR A 1 77 ? -15.036 2.165 17.123 1.00 90.88 77 THR A N 1
ATOM 554 C CA . THR A 1 77 ? -14.564 2.173 18.521 1.00 90.88 77 THR A CA 1
ATOM 555 C C . THR A 1 77 ? -15.162 3.293 19.369 1.00 90.88 77 THR A C 1
ATOM 557 O O . THR A 1 77 ? -15.269 3.154 20.590 1.00 90.88 77 THR A O 1
ATOM 560 N N . THR A 1 78 ? -15.581 4.406 18.764 1.00 90.81 78 THR A N 1
ATOM 561 C CA . THR A 1 78 ? -16.075 5.557 19.525 1.00 90.81 78 THR A CA 1
ATOM 562 C C . THR A 1 78 ? -17.488 5.344 20.075 1.00 90.81 78 THR A C 1
ATOM 564 O O . THR A 1 78 ? -18.388 4.827 19.407 1.00 90.81 78 THR A O 1
ATOM 567 N N . ARG A 1 79 ? -17.724 5.817 21.304 1.00 90.44 79 ARG A N 1
ATOM 568 C CA . ARG A 1 79 ? -19.067 5.889 21.914 1.00 90.44 79 ARG A CA 1
ATOM 569 C C . ARG A 1 79 ? -19.808 7.183 21.583 1.00 90.44 79 ARG A C 1
ATOM 571 O O . ARG A 1 79 ? -21.019 7.249 21.769 1.00 90.44 79 ARG A O 1
ATOM 578 N N . TRP A 1 80 ? -19.101 8.214 21.127 1.00 91.94 80 TRP A N 1
ATOM 579 C CA . TRP A 1 80 ? -19.645 9.566 21.025 1.00 91.94 80 TRP A CA 1
ATOM 580 C C . TRP A 1 80 ? -20.336 9.762 19.679 1.00 91.94 80 TRP A C 1
ATOM 582 O O . TRP A 1 80 ? -19.706 9.660 18.627 1.00 91.94 80 TRP A O 1
ATOM 592 N N . LEU A 1 81 ? -21.632 10.080 19.708 1.00 91.69 81 LEU A N 1
ATOM 593 C CA . LEU A 1 81 ? -22.458 10.162 18.501 1.00 91.69 81 LEU A CA 1
ATOM 594 C C . LEU A 1 81 ? -21.980 11.259 17.534 1.00 91.69 81 LEU A C 1
ATOM 596 O O . LEU A 1 81 ? -21.948 11.042 16.328 1.00 91.69 81 LEU A O 1
ATOM 600 N N . ALA A 1 82 ? -21.523 12.398 18.065 1.00 93.50 82 ALA A N 1
ATOM 601 C CA . ALA A 1 82 ? -20.947 13.480 17.267 1.00 93.50 82 ALA A CA 1
ATOM 602 C C . ALA A 1 82 ? -19.686 13.038 16.503 1.00 93.50 82 ALA A C 1
ATOM 604 O O . ALA A 1 82 ? -19.528 13.368 15.331 1.00 93.50 82 ALA A O 1
ATOM 605 N N . VAL A 1 83 ? -18.823 12.234 17.136 1.00 92.12 83 VAL A N 1
ATOM 606 C CA . VAL A 1 83 ? -17.620 11.688 16.486 1.00 92.12 83 VAL A CA 1
ATOM 607 C C . VAL A 1 83 ? -18.014 10.700 15.393 1.00 92.12 83 VAL A C 1
ATOM 609 O O . VAL A 1 83 ? -17.447 10.745 14.307 1.00 92.12 83 VAL A O 1
ATOM 612 N N . LYS A 1 84 ? -19.035 9.863 15.625 1.00 91.69 84 LYS A N 1
ATOM 613 C CA . LYS A 1 84 ? -19.564 8.974 14.579 1.00 91.69 84 LYS A CA 1
ATOM 614 C C . LYS A 1 84 ? -20.070 9.757 13.371 1.00 91.69 84 LYS A C 1
ATOM 616 O O . LYS A 1 84 ? -19.714 9.415 12.249 1.00 91.69 84 LYS A O 1
ATOM 621 N N . LEU A 1 85 ? -20.851 10.815 13.593 1.00 93.00 85 LEU A N 1
ATOM 622 C CA . LEU A 1 85 ? -21.346 11.672 12.512 1.00 93.00 85 LEU A CA 1
ATOM 623 C C . LEU A 1 85 ? -20.198 12.340 11.747 1.00 93.00 85 LEU A C 1
ATOM 625 O O . LEU A 1 85 ? -20.213 12.341 10.519 1.00 93.00 85 LEU A O 1
ATOM 629 N N . ALA A 1 86 ? -19.178 12.835 12.452 1.00 93.19 86 ALA A N 1
ATOM 630 C CA . ALA A 1 86 ? -17.984 13.387 11.819 1.00 93.19 86 ALA A CA 1
ATOM 631 C C . ALA A 1 86 ? -17.252 12.335 10.967 1.00 93.19 86 ALA A C 1
ATOM 633 O O . ALA A 1 86 ? -16.914 12.613 9.819 1.00 93.19 86 ALA A O 1
ATOM 634 N N . CYS A 1 87 ? -17.064 11.112 11.476 1.00 92.00 87 CYS A N 1
ATOM 635 C CA . CYS A 1 87 ? -16.471 10.016 10.706 1.00 92.00 87 CYS A CA 1
ATOM 636 C C . CYS A 1 87 ? -17.299 9.684 9.460 1.00 92.00 87 CYS A C 1
ATOM 638 O O . CYS A 1 87 ? -16.730 9.562 8.382 1.00 92.00 87 CYS A O 1
ATOM 640 N N . VAL A 1 88 ? -18.627 9.590 9.573 1.00 89.62 88 VAL A N 1
ATOM 641 C CA . VAL A 1 88 ? -19.513 9.339 8.421 1.00 89.62 88 VAL A CA 1
ATOM 642 C C . VAL A 1 88 ? -19.395 10.454 7.377 1.00 89.62 88 VAL A C 1
ATOM 644 O O . VAL A 1 88 ? -19.299 10.159 6.189 1.00 89.62 88 VAL A O 1
ATOM 647 N N . ALA A 1 89 ? -19.334 11.720 7.799 1.00 91.00 89 ALA A N 1
ATOM 648 C CA . ALA A 1 89 ? -19.131 12.845 6.887 1.00 91.00 89 ALA A CA 1
ATOM 649 C C . ALA A 1 89 ? -17.767 12.777 6.181 1.00 91.00 89 ALA A C 1
ATOM 651 O O . ALA A 1 89 ? -17.696 12.954 4.968 1.00 91.00 89 ALA A O 1
ATOM 652 N N . VAL A 1 90 ? -16.693 12.461 6.915 1.00 89.94 90 VAL A N 1
ATOM 653 C CA . VAL A 1 90 ? -15.353 12.257 6.340 1.00 89.94 90 VAL A CA 1
ATOM 654 C C . VAL A 1 90 ? -15.386 11.134 5.302 1.00 89.94 90 VAL A C 1
ATOM 656 O O . VAL A 1 90 ? -14.941 11.338 4.178 1.00 89.94 90 VAL A O 1
ATOM 659 N N . LEU A 1 91 ? -15.978 9.984 5.625 1.00 87.31 91 LEU A N 1
ATOM 660 C CA . LEU A 1 91 ? -16.107 8.856 4.696 1.00 87.31 91 LEU A CA 1
ATOM 661 C C . LEU A 1 91 ? -16.884 9.227 3.427 1.00 87.31 91 LEU A C 1
ATOM 663 O O . LEU A 1 91 ? -16.457 8.888 2.326 1.00 87.31 91 LEU A O 1
ATOM 667 N N . ALA A 1 92 ? -17.981 9.974 3.567 1.00 86.62 92 ALA A N 1
ATOM 668 C CA . ALA A 1 92 ? -18.750 10.460 2.426 1.00 86.62 92 ALA A CA 1
ATOM 669 C C . ALA A 1 92 ? -17.915 11.386 1.520 1.00 86.62 92 ALA A C 1
ATOM 671 O O . ALA A 1 92 ? -17.982 11.267 0.297 1.00 86.62 92 ALA A O 1
ATOM 672 N N . LEU A 1 93 ? -17.091 12.262 2.108 1.00 85.88 93 LEU A N 1
ATOM 673 C CA . LEU A 1 93 ? -16.205 13.172 1.372 1.00 85.88 93 LEU A CA 1
ATOM 674 C C . LEU A 1 93 ? -15.042 12.454 0.678 1.00 85.88 93 LEU A C 1
ATOM 676 O O . LEU A 1 93 ? -14.629 12.872 -0.402 1.00 85.88 93 LEU A O 1
ATOM 680 N N . LEU A 1 94 ? -14.514 11.378 1.270 1.00 80.38 94 LEU A N 1
ATOM 681 C CA . LEU A 1 94 ? -13.438 10.582 0.666 1.00 80.38 94 LEU A CA 1
ATOM 682 C C . LEU A 1 94 ? 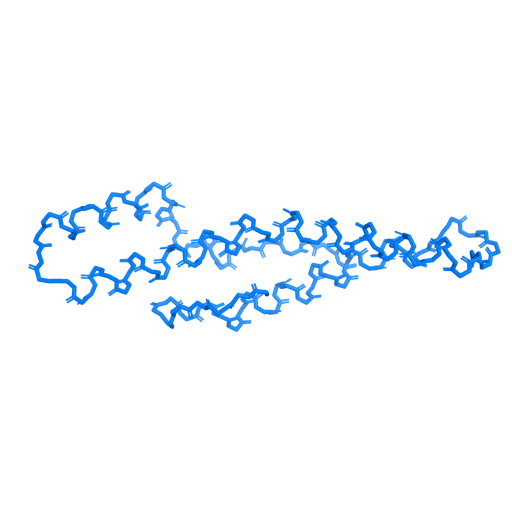-13.899 9.775 -0.562 1.00 80.38 94 LEU A C 1
ATOM 684 O O . LEU A 1 94 ? -13.056 9.285 -1.313 1.00 80.38 94 LEU A O 1
ATOM 688 N N . GLY A 1 95 ? -15.211 9.695 -0.796 1.00 67.75 95 GLY A N 1
ATOM 689 C CA . GLY A 1 95 ? -15.820 8.993 -1.919 1.00 67.75 95 GLY A CA 1
ATOM 690 C C . GLY A 1 95 ? -16.332 7.623 -1.493 1.00 67.75 95 GLY A C 1
ATOM 691 O O . GLY A 1 95 ? -15.562 6.681 -1.345 1.00 67.75 95 GLY A O 1
ATOM 692 N N . GLY A 1 96 ? -17.654 7.512 -1.339 1.00 57.81 96 GLY A N 1
ATOM 693 C CA . GLY A 1 96 ? -18.350 6.304 -0.877 1.00 57.81 96 GLY A CA 1
ATOM 694 C C . GLY A 1 96 ? -18.350 5.115 -1.846 1.00 57.81 96 GLY A C 1
ATOM 695 O O . GLY A 1 96 ? -18.957 4.088 -1.548 1.00 57.81 96 GLY A O 1
ATOM 696 N N . ASP A 1 97 ? -17.670 5.213 -2.987 1.00 55.66 97 ASP A N 1
ATOM 697 C CA . ASP A 1 97 ? -17.538 4.096 -3.913 1.00 55.66 97 ASP A CA 1
ATOM 698 C C . ASP A 1 97 ? -16.428 3.166 -3.437 1.00 55.66 97 ASP A C 1
ATOM 700 O O . ASP A 1 97 ? -15.293 3.229 -3.906 1.00 55.66 97 ASP A O 1
ATOM 704 N N . SER A 1 98 ? -16.781 2.229 -2.555 1.00 55.03 98 SER A N 1
ATOM 705 C CA . SER A 1 98 ? -15.920 1.101 -2.165 1.00 55.03 98 SER A CA 1
ATOM 706 C C . SER A 1 98 ? -15.357 0.326 -3.373 1.00 55.03 98 SER A C 1
ATOM 708 O O . SER A 1 98 ? -14.387 -0.410 -3.223 1.00 55.03 98 SER A O 1
ATOM 710 N N . ARG A 1 99 ? -15.941 0.490 -4.572 1.00 54.66 99 ARG A N 1
ATOM 711 C CA . ARG A 1 99 ? -15.424 -0.051 -5.837 1.00 54.66 99 ARG A CA 1
ATOM 712 C C . ARG A 1 99 ? -14.205 0.684 -6.388 1.00 54.66 99 ARG A C 1
ATOM 714 O O . ARG A 1 99 ? -13.397 0.037 -7.040 1.00 54.66 99 ARG A O 1
ATOM 721 N N . ARG A 1 100 ? -14.006 1.975 -6.090 1.00 59.50 100 ARG A N 1
ATOM 722 C CA . ARG A 1 100 ? -12.790 2.703 -6.513 1.00 59.50 100 ARG A CA 1
ATOM 723 C C . ARG A 1 100 ? -11.527 2.114 -5.898 1.00 59.50 100 ARG A C 1
ATOM 725 O O . ARG A 1 100 ? -10.450 2.322 -6.443 1.00 59.50 100 ARG A O 1
ATOM 732 N N . ASP A 1 101 ? -11.669 1.390 -4.786 1.00 62.22 101 ASP A N 1
ATOM 733 C CA . ASP A 1 101 ? -10.553 0.675 -4.187 1.00 62.22 101 ASP A CA 1
ATOM 734 C C . ASP A 1 101 ? -10.196 -0.624 -4.909 1.00 62.22 101 ASP A C 1
ATOM 736 O O . ASP A 1 101 ? -9.034 -1.007 -4.899 1.00 62.22 101 ASP A O 1
ATOM 740 N N . ALA A 1 102 ? -11.165 -1.270 -5.558 1.00 63.97 102 ALA A N 1
ATOM 741 C CA . ALA A 1 102 ? -10.956 -2.517 -6.289 1.00 63.97 102 ALA A CA 1
ATOM 742 C C . ALA A 1 102 ? -10.625 -2.295 -7.777 1.00 63.97 102 ALA A C 1
ATOM 744 O O . ALA A 1 102 ? -9.866 -3.072 -8.345 1.00 63.97 102 ALA A O 1
ATOM 745 N N . ASP A 1 103 ? -11.151 -1.231 -8.390 1.00 68.06 103 ASP A N 1
ATOM 746 C CA . ASP A 1 103 ? -10.928 -0.878 -9.802 1.00 68.06 103 ASP A CA 1
ATOM 747 C C . ASP A 1 103 ? -9.720 0.060 -9.995 1.00 68.06 103 ASP A C 1
ATOM 749 O O . ASP A 1 103 ? -9.723 0.934 -10.867 1.00 68.06 103 ASP A O 1
ATOM 753 N N . TYR A 1 104 ? -8.680 -0.061 -9.165 1.00 69.50 104 TYR A N 1
ATOM 754 C CA . TYR A 1 104 ? -7.486 0.761 -9.345 1.00 69.50 104 TYR A CA 1
ATOM 755 C C . TYR A 1 104 ? -6.664 0.263 -10.543 1.00 69.50 104 TYR A C 1
ATOM 757 O O . TYR A 1 104 ? -6.003 -0.775 -10.485 1.00 69.50 104 TYR A O 1
ATOM 765 N N . ASP A 1 105 ? -6.694 1.027 -11.635 1.00 77.06 105 ASP A N 1
ATOM 766 C CA . ASP A 1 105 ? -5.862 0.777 -12.808 1.00 77.06 105 ASP A CA 1
ATOM 767 C C . ASP A 1 105 ? -4.404 1.150 -12.506 1.00 77.06 105 ASP A C 1
ATOM 769 O O . ASP A 1 105 ? -4.041 2.324 -12.406 1.00 77.06 105 ASP A O 1
ATOM 773 N N . CYS A 1 106 ? -3.558 0.130 -12.370 1.00 75.75 106 CYS A N 1
ATOM 774 C CA . CYS A 1 106 ? -2.114 0.288 -12.190 1.00 75.75 106 CYS A CA 1
ATOM 775 C C . CYS A 1 106 ? -1.392 0.660 -13.500 1.00 75.75 106 CYS A C 1
ATOM 777 O O . CYS A 1 106 ? -0.169 0.788 -13.511 1.00 75.75 106 CYS A O 1
ATOM 779 N N . GLY A 1 107 ? -2.133 0.832 -14.599 1.00 77.38 107 GLY A N 1
ATOM 780 C CA . GLY A 1 107 ? -1.653 1.056 -15.954 1.00 77.38 107 GLY A CA 1
ATOM 781 C C . GLY A 1 107 ? -0.978 -0.166 -16.573 1.00 77.38 107 GLY A C 1
ATOM 782 O O . GLY A 1 107 ? -0.925 -1.253 -15.999 1.00 77.38 107 GLY A O 1
ATOM 783 N N . ARG A 1 108 ? -0.461 0.017 -17.793 1.00 72.19 108 ARG A N 1
ATOM 784 C CA . ARG A 1 108 ? 0.297 -1.025 -18.497 1.00 72.19 108 ARG A CA 1
ATOM 785 C C . ARG A 1 108 ? 1.766 -1.028 -18.082 1.00 72.19 108 ARG A C 1
ATOM 787 O O . ARG A 1 108 ? 2.358 0.035 -17.897 1.00 72.19 108 ARG A O 1
ATOM 794 N N . LEU A 1 109 ? 2.300 -2.243 -17.983 1.00 64.25 109 LEU A N 1
ATOM 795 C CA . LEU A 1 109 ? 3.725 -2.567 -17.947 1.00 64.25 109 LEU A CA 1
ATOM 796 C C . LEU A 1 109 ? 4.272 -2.687 -19.372 1.00 64.25 109 LEU A C 1
ATOM 798 O O . LEU A 1 109 ? 3.515 -3.184 -20.243 1.00 64.25 109 LEU A O 1
#